Protein AF-A0A7C2E3F3-F1 (afdb_monomer_lite)

Foldseek 3Di:
DDDDDPVVVDDPVRNVVVVVVVVVPDDCVPDDDQDPVNVVVVVVVVVVCVVPVPPDDDPVVVVVVVVVVDD

Sequence (71 aa):
MARTIPIDDLTAEERIDLIGKLWDSLDPALATPITPALAAELDRREAEADAAPDAGDAWPEIRDDLRKKLP

Structure (mmCIF, N/CA/C/O backbone):
data_AF-A0A7C2E3F3-F1
#
_entry.id   AF-A0A7C2E3F3-F1
#
loop_
_atom_site.group_PDB
_atom_site.id
_atom_site.type_symbol
_atom_site.label_atom_id
_atom_site.label_alt_id
_atom_site.label_comp_id
_atom_site.label_asym_id
_atom_site.label_entity_id
_atom_site.label_seq_id
_atom_site.pdbx_PDB_ins_code
_atom_site.Cartn_x
_atom_site.Cartn_y
_atom_site.Cartn_z
_atom_site.occupancy
_atom_site.B_iso_or_equiv
_atom_site.auth_seq_id
_atom_site.auth_comp_id
_atom_site.auth_asym_id
_atom_site.auth_atom_id
_atom_site.pdbx_PDB_model_num
ATOM 1 N N . MET A 1 1 ? 12.672 -12.087 20.084 1.00 49.53 1 MET A N 1
ATOM 2 C CA . MET A 1 1 ? 11.393 -12.141 20.824 1.00 49.53 1 MET A CA 1
ATOM 3 C C . MET A 1 1 ? 10.381 -11.333 20.036 1.00 49.53 1 MET A C 1
ATOM 5 O O . MET A 1 1 ? 10.665 -10.171 19.773 1.00 49.53 1 MET A O 1
ATOM 9 N N . ALA A 1 2 ? 9.277 -11.934 19.591 1.00 60.84 2 ALA A N 1
ATOM 10 C CA . ALA A 1 2 ? 8.206 -11.171 18.952 1.00 60.84 2 ALA A CA 1
ATOM 11 C C . ALA A 1 2 ? 7.555 -10.266 20.005 1.00 60.84 2 ALA A C 1
ATOM 13 O O . ALA A 1 2 ? 7.286 -10.715 21.120 1.00 60.84 2 ALA A O 1
ATOM 14 N N . ARG A 1 3 ? 7.362 -8.987 19.679 1.00 80.19 3 ARG A N 1
ATOM 15 C CA . ARG A 1 3 ? 6.715 -8.026 20.571 1.00 80.19 3 ARG A CA 1
ATOM 16 C C . ARG A 1 3 ? 5.235 -7.969 20.221 1.00 80.19 3 ARG A C 1
ATOM 18 O O . ARG A 1 3 ? 4.890 -7.640 19.092 1.00 80.19 3 ARG A O 1
ATOM 25 N N . THR A 1 4 ? 4.380 -8.304 21.178 1.00 84.62 4 THR A N 1
ATOM 26 C CA . THR A 1 4 ? 2.929 -8.213 21.006 1.00 84.62 4 THR A CA 1
ATOM 27 C C . THR A 1 4 ? 2.498 -6.752 21.102 1.00 84.62 4 THR A C 1
ATOM 29 O O . THR A 1 4 ? 2.894 -6.054 22.037 1.00 84.62 4 THR A O 1
ATOM 32 N N . ILE A 1 5 ? 1.702 -6.292 20.138 1.00 85.44 5 ILE A N 1
ATOM 33 C CA . ILE A 1 5 ? 1.061 -4.974 20.158 1.00 85.44 5 ILE A CA 1
ATOM 34 C C . ILE A 1 5 ? -0.425 -5.213 20.460 1.00 85.44 5 ILE A C 1
ATOM 36 O O . ILE A 1 5 ? -1.064 -5.9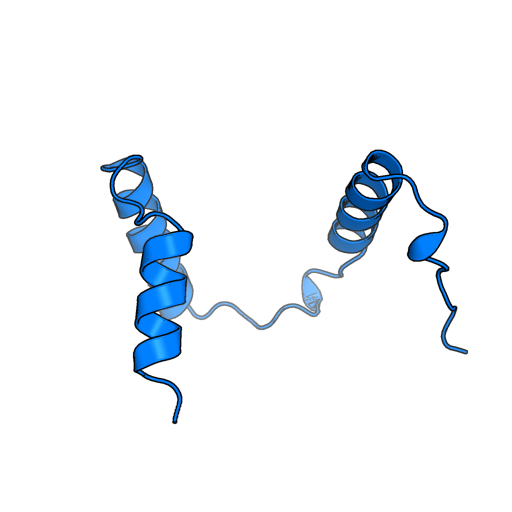36 19.693 1.00 85.44 5 ILE A O 1
ATOM 40 N N . PRO A 1 6 ? -0.986 -4.670 21.554 1.00 90.75 6 PRO A N 1
ATOM 41 C CA . PRO A 1 6 ? -2.400 -4.832 21.873 1.00 90.75 6 PRO A CA 1
ATOM 42 C C . PRO A 1 6 ? -3.244 -3.892 20.998 1.00 90.75 6 PRO A C 1
ATOM 44 O O . PRO A 1 6 ? -3.654 -2.818 21.420 1.00 90.75 6 PRO A O 1
ATOM 47 N N . ILE A 1 7 ? -3.466 -4.278 19.737 1.00 92.69 7 ILE A N 1
ATOM 48 C CA . ILE A 1 7 ? -4.180 -3.451 18.747 1.00 92.69 7 ILE A CA 1
ATOM 49 C C . ILE A 1 7 ? -5.612 -3.135 19.207 1.00 92.69 7 ILE A C 1
ATOM 51 O O . ILE A 1 7 ? -6.128 -2.063 18.898 1.00 92.69 7 ILE A O 1
ATOM 55 N N . ASP A 1 8 ? -6.238 -4.041 19.962 1.00 94.00 8 ASP A N 1
ATOM 56 C CA . ASP A 1 8 ? -7.603 -3.873 20.469 1.00 94.00 8 ASP A CA 1
ATOM 57 C C . ASP A 1 8 ? -7.761 -2.709 21.449 1.00 94.00 8 ASP A C 1
ATOM 59 O O . ASP A 1 8 ? -8.838 -2.118 21.504 1.00 94.00 8 ASP A O 1
ATOM 63 N N . ASP A 1 9 ? -6.675 -2.305 22.109 1.00 96.19 9 ASP A N 1
ATOM 64 C CA . ASP A 1 9 ? -6.662 -1.180 23.045 1.00 96.19 9 ASP A CA 1
ATOM 65 C C . ASP A 1 9 ? -6.505 0.179 22.336 1.00 96.19 9 ASP A C 1
ATOM 67 O O . ASP A 1 9 ? -6.659 1.224 22.965 1.00 96.19 9 ASP A O 1
ATOM 71 N N . LEU A 1 10 ? -6.202 0.184 21.031 1.00 96.19 10 LEU A N 1
ATOM 72 C CA . LEU A 1 10 ? -5.999 1.401 20.244 1.00 96.19 10 LEU A CA 1
ATOM 73 C C . LEU A 1 10 ? -7.324 1.956 19.717 1.00 96.19 10 LEU A C 1
ATOM 75 O O . LEU A 1 10 ? -8.141 1.231 19.131 1.00 96.19 10 LEU A O 1
ATOM 79 N N . THR A 1 11 ? -7.477 3.274 19.817 1.00 97.44 11 THR A N 1
ATOM 80 C CA . THR A 1 11 ? -8.506 4.029 19.098 1.00 97.44 11 THR A CA 1
ATOM 81 C C . THR A 1 11 ? -8.327 3.900 17.580 1.00 97.44 11 THR A C 1
ATOM 83 O O . THR A 1 11 ? -7.271 3.513 17.079 1.00 97.44 11 THR A O 1
ATOM 86 N N . ALA A 1 12 ? -9.363 4.240 16.808 1.00 95.62 12 ALA A N 1
ATOM 87 C CA . ALA A 1 12 ? -9.279 4.213 15.346 1.00 95.62 12 ALA A CA 1
ATOM 88 C C . ALA A 1 12 ? -8.155 5.117 14.799 1.00 95.62 12 ALA A C 1
ATOM 90 O O . ALA A 1 12 ? -7.466 4.729 13.860 1.00 95.62 12 ALA A O 1
ATOM 91 N N . GLU A 1 13 ? -7.940 6.283 15.410 1.00 96.81 13 GLU A N 1
ATOM 92 C CA . GLU A 1 13 ? -6.882 7.220 15.024 1.00 96.81 13 GLU A CA 1
ATOM 93 C C . GLU A 1 13 ? -5.487 6.651 15.312 1.00 96.81 13 GLU A C 1
ATOM 95 O O . GLU A 1 13 ? -4.634 6.628 14.427 1.00 96.81 13 GLU A O 1
ATOM 100 N N . GLU A 1 14 ? -5.276 6.084 16.503 1.00 96.88 14 GLU A N 1
ATOM 101 C CA . GLU A 1 14 ? -4.006 5.440 16.867 1.00 96.88 14 GLU A CA 1
ATOM 102 C C . GLU A 1 14 ? -3.691 4.231 15.983 1.00 96.88 14 GLU A C 1
ATOM 104 O O . GLU A 1 14 ? -2.527 3.956 15.692 1.00 96.88 14 GLU A O 1
ATOM 109 N N . ARG A 1 15 ? -4.718 3.512 15.513 1.00 96.81 15 ARG A N 1
ATOM 110 C CA . ARG A 1 15 ? -4.538 2.427 14.539 1.00 96.81 15 ARG A CA 1
ATOM 111 C C . ARG A 1 15 ? -4.050 2.957 13.195 1.00 96.81 15 ARG A C 1
ATOM 113 O O . ARG A 1 15 ? -3.160 2.347 12.612 1.00 96.81 15 ARG A O 1
ATOM 120 N N . ILE A 1 16 ? -4.604 4.067 12.708 1.00 96.19 16 ILE A N 1
ATOM 121 C CA . ILE A 1 16 ? -4.174 4.686 11.445 1.00 96.19 16 ILE A CA 1
ATOM 122 C C . ILE A 1 16 ? -2.727 5.180 11.563 1.00 96.19 16 ILE A C 1
ATOM 124 O O . ILE A 1 16 ? -1.910 4.887 10.691 1.00 96.19 16 ILE A O 1
ATOM 128 N N . ASP A 1 17 ? -2.387 5.851 12.663 1.00 96.62 17 ASP A N 1
ATOM 129 C CA . ASP A 1 17 ? -1.018 6.303 12.938 1.00 96.62 17 ASP A CA 1
ATOM 130 C C . ASP A 1 17 ? -0.032 5.124 13.030 1.00 96.62 17 ASP A C 1
ATOM 132 O O . ASP A 1 17 ? 1.048 5.151 12.435 1.00 96.62 17 ASP A O 1
ATOM 136 N N . LEU A 1 18 ? -0.420 4.035 13.704 1.00 95.25 18 LEU A N 1
ATOM 137 C CA . LEU A 1 18 ? 0.384 2.816 13.755 1.00 95.25 18 LEU A CA 1
ATOM 138 C C . LEU A 1 18 ? 0.593 2.203 12.363 1.00 95.25 18 LEU A C 1
ATOM 140 O O . LEU A 1 18 ? 1.709 1.785 12.063 1.00 95.25 18 LEU A O 1
ATOM 144 N N . ILE A 1 19 ? -0.439 2.154 11.512 1.00 95.88 19 ILE A N 1
ATOM 145 C CA . ILE A 1 19 ? -0.314 1.666 10.129 1.00 95.88 19 ILE A CA 1
ATOM 146 C C . ILE A 1 19 ? 0.727 2.491 9.365 1.00 95.88 19 ILE A C 1
ATOM 148 O O . ILE A 1 19 ? 1.600 1.902 8.731 1.00 95.88 19 ILE A O 1
ATOM 152 N N . GLY A 1 20 ? 0.685 3.824 9.476 1.00 95.44 20 GLY A N 1
ATOM 153 C CA . GLY A 1 20 ? 1.67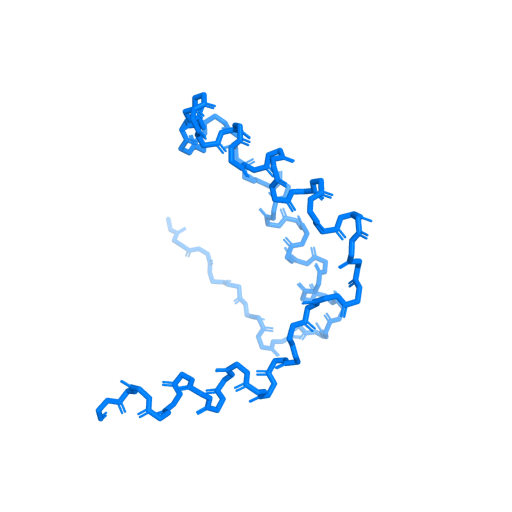2 4.711 8.851 1.00 95.44 20 GLY A CA 1
ATOM 154 C C . GLY A 1 20 ? 3.095 4.433 9.340 1.00 95.44 20 GLY A C 1
ATOM 155 O O . GLY A 1 20 ? 3.994 4.187 8.543 1.00 95.44 20 GLY A O 1
ATOM 156 N N . LYS A 1 21 ? 3.290 4.344 10.659 1.00 95.44 21 LYS A N 1
ATOM 157 C CA . LYS A 1 21 ? 4.602 4.034 11.252 1.00 95.44 21 LYS A CA 1
ATOM 158 C C . LYS A 1 21 ? 5.139 2.670 10.833 1.00 95.44 21 LYS A C 1
ATOM 160 O O . LYS A 1 21 ? 6.339 2.524 10.615 1.00 95.44 21 LYS A O 1
ATOM 165 N N . LEU A 1 22 ? 4.271 1.661 10.751 1.00 93.69 22 LEU A N 1
ATOM 166 C CA . LEU A 1 22 ? 4.659 0.332 10.285 1.00 93.69 22 LEU A CA 1
ATOM 167 C C . LEU A 1 22 ? 5.064 0.372 8.813 1.00 93.69 22 LEU A C 1
ATOM 169 O O . LEU A 1 22 ? 6.088 -0.211 8.468 1.00 93.69 22 LEU A O 1
ATOM 173 N N . TRP A 1 23 ? 4.311 1.088 7.979 1.00 94.31 23 TRP A N 1
ATOM 174 C CA . TRP A 1 23 ? 4.627 1.289 6.569 1.00 94.31 23 TRP A CA 1
ATOM 175 C C . TRP A 1 23 ? 5.993 1.958 6.372 1.00 94.31 23 TRP A C 1
ATOM 177 O O . TRP A 1 23 ? 6.841 1.417 5.667 1.00 94.31 23 TRP A O 1
ATOM 187 N N . ASP A 1 24 ? 6.248 3.061 7.077 1.00 94.56 24 ASP A N 1
ATOM 188 C CA . ASP A 1 24 ? 7.514 3.804 7.001 1.00 94.56 24 ASP A CA 1
ATOM 189 C C . ASP A 1 24 ? 8.708 3.015 7.559 1.00 94.56 24 ASP A C 1
ATOM 191 O O . ASP A 1 24 ? 9.860 3.296 7.231 1.00 94.56 24 ASP A O 1
ATOM 195 N N . SER A 1 25 ? 8.450 2.023 8.417 1.00 92.38 25 SER A N 1
ATOM 196 C CA . SER A 1 25 ? 9.494 1.173 8.998 1.00 92.38 25 SER A CA 1
ATOM 197 C C . SER A 1 25 ? 9.991 0.064 8.067 1.00 92.38 25 SER A C 1
ATOM 199 O O . SER A 1 25 ? 10.984 -0.593 8.389 1.00 92.38 25 SER A O 1
ATOM 201 N N . LEU A 1 26 ? 9.307 -0.181 6.944 1.00 92.44 26 LEU A N 1
ATOM 202 C CA . LEU A 1 26 ? 9.699 -1.212 5.988 1.00 92.44 26 LEU A CA 1
ATOM 203 C C . LEU A 1 26 ? 10.962 -0.784 5.236 1.00 92.44 26 LEU A C 1
ATOM 205 O O . LEU A 1 26 ? 11.036 0.322 4.712 1.00 92.44 26 LEU A O 1
ATOM 209 N N . ASP A 1 27 ? 11.945 -1.680 5.141 1.00 91.81 27 ASP A N 1
ATOM 210 C CA . ASP A 1 27 ? 13.142 -1.449 4.331 1.00 91.81 27 ASP A CA 1
ATOM 211 C C . ASP A 1 27 ? 12.822 -1.694 2.844 1.00 91.81 27 ASP A C 1
ATOM 213 O O . ASP A 1 27 ? 12.539 -2.840 2.468 1.00 91.81 27 ASP A O 1
ATOM 217 N N . PRO A 1 28 ? 12.896 -0.670 1.969 1.00 85.06 28 PRO A N 1
ATOM 218 C CA . PRO A 1 28 ? 12.647 -0.840 0.540 1.00 85.06 28 PRO A CA 1
ATOM 219 C C . PRO A 1 28 ? 13.597 -1.845 -0.122 1.00 85.06 28 PRO A C 1
ATOM 221 O O . PRO A 1 28 ? 13.236 -2.449 -1.129 1.00 85.06 28 PRO A O 1
ATOM 224 N N . ALA A 1 29 ? 14.792 -2.069 0.436 1.00 85.81 29 ALA A N 1
ATOM 225 C CA . ALA A 1 29 ? 15.738 -3.053 -0.084 1.00 85.81 29 ALA A CA 1
ATOM 226 C C . ALA A 1 29 ? 15.262 -4.505 0.109 1.00 85.81 29 ALA A C 1
ATOM 228 O O . ALA A 1 29 ? 15.734 -5.400 -0.591 1.00 85.81 29 ALA A O 1
ATOM 229 N N . LEU A 1 30 ? 14.321 -4.743 1.031 1.00 88.00 30 LEU A N 1
ATOM 230 C CA . LEU A 1 30 ? 13.673 -6.043 1.229 1.00 88.00 30 LEU A CA 1
ATOM 231 C C . LEU A 1 30 ? 12.452 -6.241 0.320 1.00 88.00 30 LEU A C 1
ATOM 233 O O . LEU A 1 30 ? 11.869 -7.328 0.309 1.00 88.00 30 LEU A O 1
ATOM 237 N N . ALA A 1 31 ? 12.048 -5.216 -0.436 1.00 84.62 31 ALA A N 1
ATOM 238 C CA . ALA A 1 31 ? 10.954 -5.338 -1.383 1.00 84.62 31 ALA A CA 1
ATOM 239 C C . ALA A 1 31 ? 11.319 -6.311 -2.513 1.00 84.62 31 ALA A C 1
ATOM 241 O O . ALA A 1 31 ? 12.465 -6.405 -2.956 1.00 84.62 31 ALA A O 1
ATOM 242 N N . THR A 1 32 ? 10.317 -7.037 -3.012 1.00 85.31 32 THR A N 1
ATOM 243 C CA . THR A 1 32 ? 10.515 -7.867 -4.205 1.00 85.31 32 THR A CA 1
ATOM 244 C C . THR A 1 32 ? 10.854 -6.954 -5.388 1.00 85.31 32 THR A C 1
ATOM 246 O O . THR A 1 32 ? 10.131 -5.979 -5.602 1.00 85.31 32 THR A O 1
ATOM 249 N N . PRO A 1 33 ? 11.914 -7.243 -6.169 1.00 86.88 33 PRO A N 1
ATOM 250 C CA . PRO A 1 33 ? 12.276 -6.412 -7.308 1.00 86.88 33 PRO A CA 1
ATOM 251 C C . PRO A 1 33 ? 11.110 -6.271 -8.287 1.00 86.88 33 PRO A C 1
ATOM 253 O O . PRO A 1 33 ? 10.546 -7.266 -8.751 1.00 86.88 33 PRO A O 1
ATOM 256 N N . ILE A 1 34 ? 10.771 -5.032 -8.636 1.00 89.81 34 ILE A N 1
ATOM 257 C CA . ILE A 1 34 ? 9.797 -4.755 -9.687 1.00 89.81 34 ILE A CA 1
ATOM 258 C C . ILE A 1 34 ? 10.482 -5.019 -11.027 1.00 89.81 34 ILE A C 1
ATOM 260 O O . ILE A 1 34 ? 11.450 -4.354 -11.396 1.00 89.81 34 ILE A O 1
ATOM 264 N N . THR A 1 35 ? 10.002 -6.026 -11.756 1.00 94.75 35 THR A N 1
ATOM 265 C CA . THR A 1 35 ? 10.494 -6.286 -13.115 1.00 94.75 35 THR A CA 1
ATOM 266 C C . THR A 1 35 ? 10.083 -5.146 -14.052 1.00 94.75 35 THR A C 1
ATOM 268 O O . THR A 1 35 ? 9.035 -4.539 -13.830 1.00 94.75 35 THR A O 1
ATOM 271 N N . PRO A 1 36 ? 10.821 -4.884 -15.147 1.00 96.25 36 PRO A N 1
ATOM 272 C CA . PRO A 1 36 ? 10.422 -3.863 -16.118 1.00 96.25 36 PRO A CA 1
ATOM 273 C C . PRO A 1 36 ? 9.004 -4.065 -16.672 1.00 96.25 36 PRO A C 1
ATOM 275 O O . PRO A 1 36 ? 8.285 -3.100 -16.897 1.00 96.25 36 PRO A O 1
ATOM 278 N N . ALA A 1 37 ? 8.581 -5.322 -16.845 1.00 96.25 37 ALA A N 1
ATOM 279 C CA . ALA A 1 37 ? 7.229 -5.648 -17.289 1.00 96.25 37 ALA A CA 1
ATOM 280 C C . ALA A 1 37 ? 6.168 -5.297 -16.235 1.00 96.25 37 ALA A C 1
ATOM 282 O O . ALA A 1 37 ? 5.110 -4.785 -16.584 1.00 96.25 37 ALA A O 1
ATOM 283 N N . LEU A 1 38 ? 6.455 -5.541 -14.951 1.00 96.00 38 LEU A N 1
ATOM 284 C CA . LEU A 1 38 ? 5.555 -5.160 -13.863 1.00 96.00 38 LEU A CA 1
ATOM 285 C C . LEU A 1 38 ? 5.483 -3.636 -13.705 1.00 96.00 38 LEU A C 1
ATOM 287 O O . LEU A 1 38 ? 4.393 -3.119 -13.510 1.00 96.00 38 LEU A O 1
ATOM 291 N N . ALA A 1 39 ? 6.607 -2.925 -13.833 1.00 95.69 39 ALA A N 1
ATOM 292 C CA . ALA A 1 39 ? 6.621 -1.461 -13.813 1.00 95.69 39 ALA A CA 1
ATOM 293 C C . ALA A 1 39 ? 5.737 -0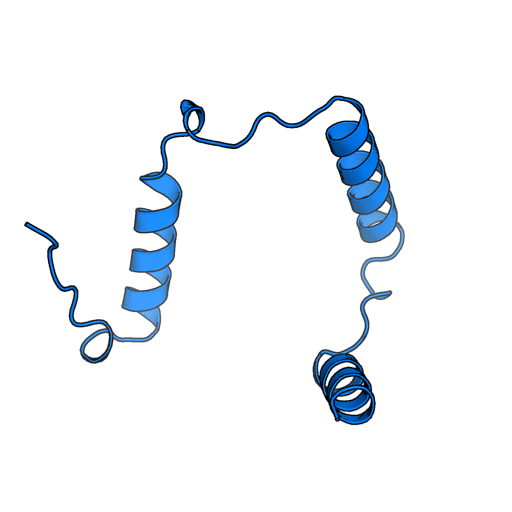.880 -14.927 1.00 95.69 39 ALA A C 1
ATOM 295 O O . ALA A 1 39 ? 4.828 -0.112 -14.642 1.00 95.69 39 ALA A O 1
ATOM 296 N N . ALA A 1 40 ? 5.921 -1.341 -16.169 1.00 97.81 40 ALA A N 1
ATOM 297 C CA . ALA A 1 40 ? 5.114 -0.890 -17.303 1.00 97.81 40 ALA A CA 1
ATOM 298 C C . ALA A 1 40 ? 3.613 -1.188 -17.127 1.00 97.81 40 ALA A C 1
ATOM 300 O O . ALA A 1 40 ? 2.767 -0.412 -17.565 1.00 97.81 40 ALA A O 1
ATOM 301 N N . GLU A 1 41 ? 3.274 -2.311 -16.490 1.00 97.69 41 GLU A N 1
ATOM 302 C CA . GLU A 1 41 ? 1.885 -2.641 -16.172 1.00 97.69 41 GLU A CA 1
ATOM 303 C C . GLU A 1 41 ? 1.302 -1.717 -15.096 1.00 97.69 41 GLU A C 1
ATOM 305 O O . GLU A 1 41 ? 0.150 -1.305 -15.213 1.00 97.69 41 GLU A O 1
ATOM 310 N N . LEU A 1 42 ? 2.077 -1.365 -14.068 1.00 96.62 42 LEU A N 1
ATOM 311 C CA . LEU A 1 42 ? 1.642 -0.408 -13.051 1.00 96.62 42 LEU A CA 1
ATOM 312 C C . LEU A 1 42 ? 1.419 0.981 -13.661 1.00 96.62 42 LEU A C 1
ATOM 314 O O . LEU A 1 42 ? 0.340 1.535 -13.465 1.00 96.62 42 LEU A O 1
ATOM 318 N N . ASP A 1 43 ? 2.354 1.470 -14.482 1.00 97.81 43 ASP A N 1
ATOM 319 C CA . ASP A 1 43 ? 2.231 2.754 -15.189 1.00 97.81 43 ASP A CA 1
ATOM 320 C C . ASP A 1 43 ? 0.974 2.786 -16.078 1.00 97.81 43 ASP A C 1
ATOM 322 O O . ASP A 1 43 ? 0.229 3.768 -16.109 1.00 97.81 43 ASP A O 1
ATOM 326 N N . ARG A 1 44 ? 0.693 1.683 -16.790 1.00 97.75 44 ARG A N 1
ATOM 327 C CA . ARG A 1 44 ? -0.516 1.553 -17.617 1.00 97.75 44 ARG A CA 1
ATOM 328 C C . ARG A 1 44 ? -1.786 1.652 -16.771 1.00 97.75 44 ARG A C 1
ATOM 330 O O . ARG A 1 44 ? -2.723 2.341 -17.168 1.00 97.75 44 ARG A O 1
ATOM 337 N N . ARG A 1 45 ? -1.839 0.956 -15.630 1.00 95.81 45 ARG A N 1
ATOM 338 C CA . ARG A 1 45 ? -3.023 0.948 -14.753 1.00 95.81 45 ARG A CA 1
ATOM 339 C C . ARG A 1 45 ? -3.235 2.279 -14.040 1.00 95.81 45 ARG A C 1
ATOM 341 O O . ARG A 1 45 ? -4.384 2.653 -13.834 1.00 95.81 45 ARG A O 1
ATOM 348 N N . GLU A 1 46 ? -2.162 2.981 -13.689 1.00 96.25 46 GLU A N 1
ATOM 349 C CA . GLU A 1 46 ? -2.232 4.341 -13.147 1.00 96.25 46 GLU A CA 1
ATOM 350 C C . GLU A 1 46 ? -2.843 5.298 -14.177 1.00 96.25 46 GLU A C 1
ATOM 352 O O . GLU A 1 46 ? -3.846 5.944 -13.889 1.00 96.25 46 GLU A O 1
ATOM 357 N N . ALA A 1 47 ? -2.345 5.281 -15.418 1.00 97.06 47 ALA A N 1
ATOM 358 C CA . ALA A 1 47 ? -2.898 6.103 -16.495 1.00 97.06 47 ALA A CA 1
ATOM 359 C C . ALA A 1 47 ? -4.379 5.791 -16.793 1.00 97.06 47 ALA A C 1
ATOM 361 O O . ALA A 1 47 ? -5.157 6.695 -17.099 1.00 97.06 47 ALA A O 1
ATOM 362 N N . GLU A 1 48 ? -4.788 4.522 -16.704 1.00 95.19 48 GLU A N 1
ATOM 363 C CA . GLU A 1 48 ? -6.194 4.122 -16.850 1.00 95.19 48 GLU A CA 1
ATOM 364 C C . GLU A 1 48 ? -7.075 4.639 -15.709 1.00 95.19 48 GLU A C 1
ATOM 366 O O . GLU A 1 48 ? -8.184 5.108 -15.967 1.00 95.19 48 GLU A O 1
ATOM 371 N N . ALA A 1 49 ? -6.585 4.581 -14.468 1.00 92.75 49 ALA A N 1
ATOM 372 C CA . ALA A 1 49 ? -7.303 5.096 -13.307 1.00 92.75 49 ALA A CA 1
ATOM 373 C C . ALA A 1 49 ? -7.453 6.624 -13.371 1.00 92.75 49 ALA A C 1
ATOM 375 O O . ALA A 1 49 ? -8.551 7.137 -13.161 1.00 92.75 49 ALA A O 1
ATOM 376 N N . ASP A 1 50 ? -6.391 7.340 -13.741 1.00 95.69 50 ASP A N 1
ATOM 377 C CA . ASP A 1 50 ? -6.414 8.797 -13.901 1.00 95.69 50 ASP A CA 1
ATOM 378 C C . ASP A 1 50 ? -7.355 9.246 -15.025 1.00 95.69 50 ASP A C 1
ATOM 380 O O . ASP A 1 50 ? -8.039 10.265 -14.911 1.00 95.69 50 ASP A O 1
ATOM 384 N N . ALA A 1 51 ? -7.419 8.481 -16.119 1.00 97.12 51 ALA A N 1
ATOM 385 C CA . ALA A 1 51 ? -8.314 8.773 -17.234 1.00 97.12 51 ALA A CA 1
ATOM 386 C C . ALA A 1 51 ? -9.797 8.536 -16.894 1.00 97.12 51 ALA A C 1
ATOM 388 O O . ALA A 1 51 ? -10.669 9.128 -17.537 1.00 97.12 51 ALA A O 1
ATOM 389 N N . ALA A 1 52 ? -10.093 7.673 -15.917 1.00 94.50 52 ALA A N 1
ATOM 390 C CA . ALA A 1 52 ? -11.451 7.279 -15.553 1.00 94.50 52 ALA A CA 1
ATOM 391 C C . ALA A 1 52 ? -11.600 7.034 -14.034 1.00 94.50 52 ALA A C 1
ATOM 393 O O . ALA A 1 52 ? -11.839 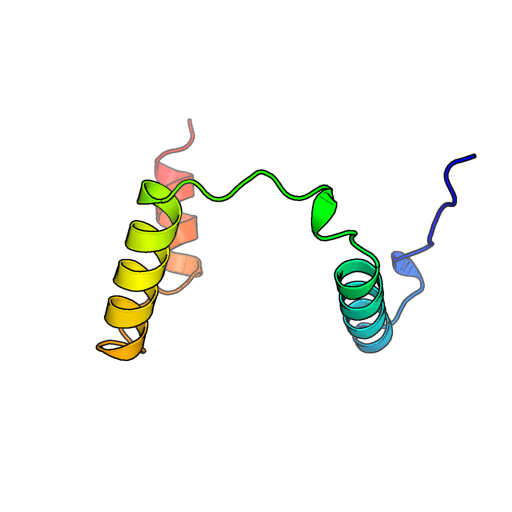5.900 -13.610 1.00 94.50 52 ALA A O 1
ATOM 394 N N . PRO A 1 53 ? -11.520 8.086 -13.197 1.00 89.88 53 PRO A N 1
ATOM 395 C CA . PRO A 1 53 ? -11.504 7.944 -11.737 1.00 89.88 53 PRO A CA 1
ATOM 396 C C . PRO A 1 53 ? -12.794 7.338 -11.161 1.00 89.88 53 PRO A C 1
ATOM 398 O O . PRO A 1 53 ? -12.760 6.684 -10.121 1.00 89.88 53 PRO A O 1
ATOM 401 N N . ASP A 1 54 ? -13.923 7.500 -11.857 1.00 92.31 54 ASP A N 1
ATOM 402 C CA . ASP A 1 54 ? -15.228 6.964 -11.451 1.00 92.31 54 ASP A CA 1
ATOM 403 C C . ASP A 1 54 ? -15.510 5.555 -12.008 1.00 92.31 54 ASP A C 1
ATOM 405 O O . ASP A 1 54 ? -16.596 5.017 -11.804 1.00 92.31 54 ASP A O 1
ATOM 409 N N . ALA A 1 55 ? -14.560 4.941 -12.724 1.00 88.25 55 ALA A N 1
ATOM 410 C CA . ALA A 1 55 ? -14.734 3.611 -13.320 1.00 88.25 55 ALA A CA 1
ATOM 411 C C . ALA A 1 55 ? -14.501 2.450 -12.336 1.00 88.25 55 ALA A C 1
ATOM 413 O O . ALA A 1 55 ? -14.469 1.291 -12.747 1.00 88.25 55 ALA A O 1
ATOM 414 N N . GLY A 1 56 ? -14.306 2.741 -11.048 1.00 87.75 56 GLY A N 1
ATOM 415 C CA . GLY A 1 56 ? -14.204 1.716 -10.015 1.00 87.75 56 GLY A CA 1
ATOM 416 C C . GLY A 1 56 ? -15.561 1.083 -9.704 1.00 87.75 56 GLY A C 1
ATOM 417 O O . GLY A 1 56 ? -16.548 1.787 -9.502 1.00 87.75 56 GLY A O 1
ATOM 418 N N . ASP A 1 57 ? -15.601 -0.245 -9.597 1.00 90.06 57 ASP A N 1
ATOM 419 C CA . ASP A 1 57 ? -16.792 -0.953 -9.121 1.00 90.06 57 ASP A CA 1
ATOM 420 C C . ASP A 1 57 ? -16.974 -0.762 -7.607 1.00 90.06 57 ASP A C 1
ATOM 422 O O . ASP A 1 57 ? -16.008 -0.717 -6.831 1.00 90.06 57 ASP A O 1
ATOM 426 N N . ALA A 1 58 ? -18.226 -0.703 -7.148 1.00 92.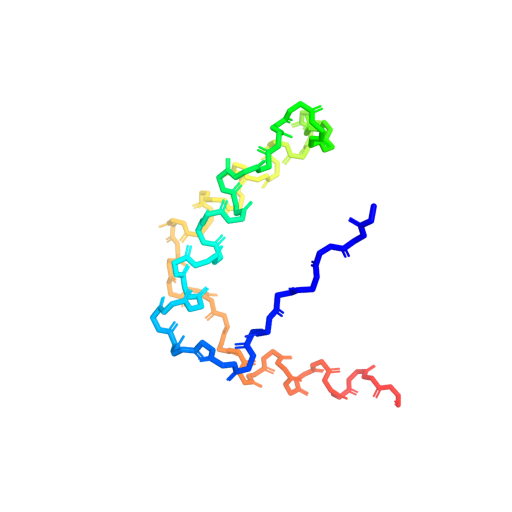12 58 ALA A N 1
ATOM 427 C CA . ALA A 1 58 ? -18.500 -0.576 -5.726 1.00 92.12 58 ALA A CA 1
ATOM 428 C C . ALA A 1 58 ? -18.116 -1.871 -4.992 1.00 92.12 58 ALA A C 1
ATOM 430 O O . ALA A 1 58 ? -18.495 -2.976 -5.384 1.00 92.12 58 ALA A O 1
ATOM 431 N N . TRP A 1 59 ? -17.421 -1.753 -3.856 1.00 91.06 59 TRP A N 1
ATOM 432 C CA . TRP A 1 59 ? -16.977 -2.925 -3.090 1.00 91.06 59 TRP A CA 1
ATOM 433 C C . TRP A 1 59 ? -18.081 -3.961 -2.788 1.00 91.06 59 TRP A C 1
ATOM 435 O O . TRP A 1 59 ? -17.809 -5.158 -2.920 1.00 91.06 59 TRP A O 1
ATOM 445 N N . PRO A 1 60 ? -19.320 -3.577 -2.407 1.00 95.69 60 PRO A N 1
ATOM 446 C CA . PRO A 1 60 ? -20.390 -4.550 -2.197 1.00 95.69 60 PRO A CA 1
ATOM 447 C C . PRO A 1 60 ? -20.669 -5.428 -3.424 1.00 95.69 60 PRO A C 1
ATOM 449 O O . PRO A 1 60 ? -20.894 -6.624 -3.254 1.00 95.69 60 PRO A O 1
ATOM 452 N N . GLU A 1 61 ? -20.594 -4.864 -4.632 1.00 94.75 61 GLU A N 1
ATOM 453 C CA . GLU A 1 61 ? -20.858 -5.563 -5.895 1.00 94.75 61 GLU A CA 1
ATOM 454 C C . GLU A 1 61 ? -19.770 -6.605 -6.168 1.00 94.75 61 GLU A C 1
ATOM 456 O O . GLU A 1 61 ? -20.070 -7.793 -6.313 1.00 94.75 61 GLU A O 1
ATOM 461 N N . ILE A 1 62 ? -18.497 -6.192 -6.099 1.00 94.19 62 ILE A N 1
ATOM 462 C CA . ILE A 1 62 ? -17.343 -7.092 -6.251 1.00 94.19 62 ILE A CA 1
ATOM 463 C C . ILE A 1 62 ? -17.409 -8.230 -5.226 1.00 94.19 62 ILE A C 1
ATOM 465 O O . ILE A 1 62 ? -17.249 -9.406 -5.561 1.00 94.19 62 ILE A O 1
ATOM 469 N N . ARG A 1 63 ? -17.644 -7.894 -3.952 1.00 94.12 63 ARG A N 1
ATOM 470 C CA . ARG A 1 63 ? -17.715 -8.864 -2.854 1.00 94.12 63 ARG A CA 1
ATOM 471 C C . ARG A 1 63 ? -18.807 -9.902 -3.093 1.00 94.12 63 ARG A C 1
ATOM 473 O O . ARG A 1 63 ? -18.580 -11.092 -2.863 1.00 94.12 63 ARG A O 1
ATOM 480 N N . ASP A 1 64 ? -19.992 -9.462 -3.498 1.00 96.19 64 ASP A N 1
ATOM 481 C CA . ASP A 1 64 ? -21.131 -10.354 -3.692 1.00 96.19 64 ASP A CA 1
ATOM 482 C C . ASP A 1 64 ? -20.922 -11.259 -4.913 1.00 96.19 64 ASP A C 1
ATOM 484 O O . ASP A 1 64 ? -21.254 -12.444 -4.860 1.00 96.19 64 ASP A O 1
ATOM 488 N N . ASP A 1 65 ? -20.267 -10.765 -5.963 1.00 94.81 65 ASP A N 1
ATOM 489 C CA . ASP A 1 65 ? -19.859 -11.579 -7.108 1.00 94.81 65 ASP A CA 1
ATOM 490 C C . ASP A 1 65 ? -18.772 -12.602 -6.771 1.00 94.81 65 ASP A C 1
ATOM 492 O O . ASP A 1 65 ? -18.838 -13.744 -7.232 1.00 94.81 65 ASP A O 1
ATOM 496 N N . LEU A 1 66 ? -17.797 -12.242 -5.934 1.00 94.56 66 LEU A N 1
ATOM 497 C CA . LEU A 1 66 ? -16.787 -13.184 -5.447 1.00 94.56 66 LEU A CA 1
ATOM 498 C C . LEU A 1 66 ? -17.414 -14.293 -4.597 1.00 94.56 66 LEU A C 1
ATOM 500 O O . LEU A 1 66 ? -17.067 -15.460 -4.763 1.00 94.56 66 LEU A O 1
ATOM 504 N N . ARG A 1 67 ? -18.378 -13.959 -3.733 1.00 94.56 67 ARG A N 1
ATOM 505 C CA . ARG A 1 67 ? -19.100 -14.944 -2.910 1.00 94.56 67 ARG A CA 1
ATOM 506 C C . ARG A 1 67 ? -19.876 -15.960 -3.738 1.00 94.56 67 ARG A C 1
ATOM 508 O O . ARG A 1 67 ? -19.893 -17.123 -3.367 1.00 94.56 67 ARG A O 1
ATOM 515 N N . LYS A 1 68 ? -20.468 -15.553 -4.866 1.00 94.38 68 LYS A N 1
ATOM 516 C CA . LYS A 1 68 ? -21.144 -16.483 -5.794 1.00 94.38 68 LYS A CA 1
ATOM 517 C C . LYS A 1 68 ? -20.177 -17.474 -6.456 1.00 94.38 68 LYS A C 1
ATOM 519 O O . LYS A 1 68 ? -20.613 -18.521 -6.918 1.00 94.38 68 LYS A O 1
ATOM 524 N N . LYS A 1 69 ? -18.890 -17.119 -6.561 1.00 91.31 69 LYS A N 1
ATOM 525 C CA . LYS A 1 69 ? -17.836 -17.923 -7.206 1.00 91.31 69 LYS A CA 1
ATOM 526 C C . LYS A 1 69 ? -17.089 -18.835 -6.228 1.00 91.31 69 LYS A C 1
ATOM 528 O O . LYS A 1 69 ? -16.329 -19.692 -6.673 1.00 91.31 69 LYS A O 1
ATOM 533 N N . LEU A 1 70 ? -17.270 -18.634 -4.925 1.00 80.25 70 LEU A N 1
ATOM 534 C CA . LEU A 1 70 ? -16.712 -19.490 -3.883 1.00 80.25 70 LEU A CA 1
ATOM 535 C C . LEU A 1 70 ? -17.665 -20.682 -3.651 1.00 80.25 70 LEU A C 1
ATOM 537 O O . LEU A 1 70 ? -18.869 -20.449 -3.535 1.00 80.25 70 LEU A O 1
ATOM 541 N N . PRO A 1 71 ? -17.158 -21.931 -3.643 1.00 66.31 71 PRO A N 1
ATOM 542 C CA . PRO A 1 71 ? -17.963 -23.132 -3.415 1.00 66.31 71 PRO A CA 1
ATOM 543 C C . PRO A 1 71 ? -18.518 -23.228 -1.988 1.00 66.31 71 PRO A C 1
ATOM 545 O O . PRO A 1 71 ? -17.883 -22.679 -1.057 1.00 66.31 71 PRO A O 1
#

pLDDT: mean 91.65, std 8.18, range [49.53, 97.81]

Secondary structure (DSSP, 8-state):
-PPP--GGGS-HHHHHHHHHHHHHTS-GGGSPP--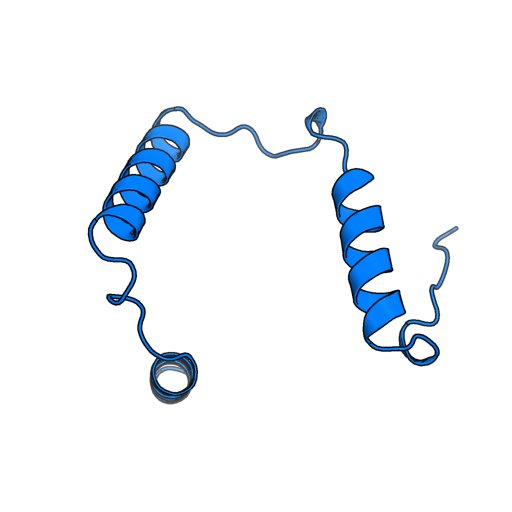HHHHHHHHHHHHHHHH-TT-PPPHHHHHHHHHHH--

Radius of gyration: 18.33 Å; chains: 1; bounding box: 37×32×41 Å